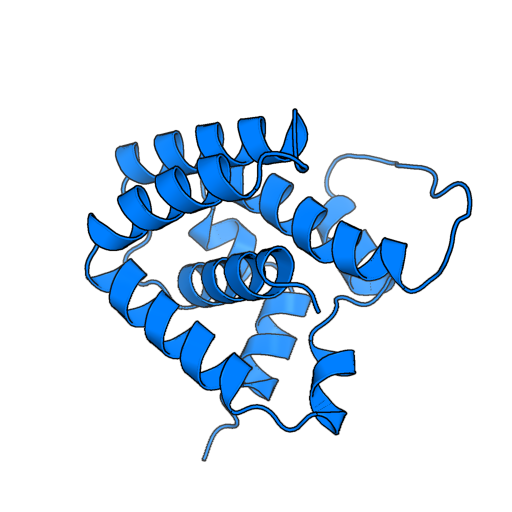Protein AF-B4VVE9-F1 (afdb_monomer)

Radius of gyration: 14.53 Å; Cα contacts (8 Å, |Δi|>4): 133; chains: 1; bounding box: 34×40×37 Å

Sequence (149 aa):
MNAASDTLLALLLALNNLEPPMSAEDNAKLFEIGEQLELDPDDWEFIREGLMAIIANNPQLEQQFQMSLNQLATLEEEMKPQLSPTEKEITQAFDRSSSWEIRGEDKAEVKTEAIVKIAIKVLKDDQPTKTTKTLNWIKRVDKLVQPDY

pLDDT: mean 80.75, std 15.06, range [35.66, 93.19]

Structure (mmCIF, N/CA/C/O backbone):
data_AF-B4VVE9-F1
#
_entry.id   AF-B4VVE9-F1
#
loop_
_atom_site.group_PDB
_atom_site.id
_atom_site.type_symbol
_atom_site.label_atom_id
_atom_site.label_alt_id
_atom_site.label_comp_id
_atom_site.label_asym_id
_atom_site.label_entity_id
_atom_site.label_seq_id
_atom_site.pdbx_PDB_ins_code
_atom_site.Cartn_x
_atom_site.Cartn_y
_atom_site.Cartn_z
_atom_site.occupancy
_atom_site.B_iso_or_equiv
_atom_site.auth_seq_id
_atom_site.auth_comp_id
_atom_site.auth_asym_id
_atom_site.auth_atom_id
_atom_site.pdbx_PDB_model_num
ATOM 1 N N . MET A 1 1 ? -13.684 12.835 -0.464 1.00 59.09 1 MET A N 1
ATOM 2 C CA . MET A 1 1 ? -12.653 12.160 -1.280 1.00 59.09 1 MET A CA 1
ATOM 3 C C . MET A 1 1 ? -13.274 11.817 -2.623 1.00 59.09 1 MET A C 1
ATOM 5 O O . MET A 1 1 ? -14.498 11.787 -2.705 1.00 59.09 1 MET A O 1
ATOM 9 N N . ASN A 1 2 ? -12.467 11.674 -3.673 1.00 74.00 2 ASN A N 1
ATOM 10 C CA . ASN A 1 2 ? -12.938 11.202 -4.976 1.00 74.00 2 ASN A CA 1
ATOM 11 C C . ASN A 1 2 ? -12.764 9.676 -5.080 1.00 74.00 2 ASN A C 1
ATOM 13 O O . ASN A 1 2 ? -12.016 9.078 -4.305 1.00 74.00 2 ASN A O 1
ATOM 17 N N . ALA A 1 3 ? -13.421 9.058 -6.065 1.00 77.56 3 ALA A N 1
ATOM 18 C CA . ALA A 1 3 ? -13.390 7.606 -6.259 1.00 77.56 3 ALA A CA 1
ATOM 19 C C . ALA A 1 3 ? -11.964 7.043 -6.431 1.00 77.56 3 ALA A C 1
ATOM 21 O O . ALA A 1 3 ? -11.692 5.917 -6.010 1.00 77.56 3 ALA A O 1
ATOM 22 N N . ALA A 1 4 ? -11.050 7.835 -7.003 1.00 83.06 4 ALA A N 1
ATOM 23 C CA . ALA A 1 4 ? -9.646 7.472 -7.144 1.00 83.06 4 ALA A CA 1
ATOM 24 C C . ALA A 1 4 ? -8.943 7.329 -5.791 1.00 83.06 4 ALA A C 1
ATOM 26 O O . ALA A 1 4 ? -8.348 6.294 -5.500 1.00 83.06 4 ALA A O 1
ATOM 27 N N . SER A 1 5 ? -9.085 8.328 -4.920 1.00 83.44 5 SER A N 1
ATOM 28 C CA . SER A 1 5 ? -8.470 8.307 -3.592 1.00 83.44 5 SER A CA 1
ATOM 29 C C . SER A 1 5 ? -9.025 7.194 -2.711 1.00 83.44 5 SER A C 1
ATOM 31 O O . SER A 1 5 ? -8.258 6.567 -1.988 1.00 83.44 5 SER A O 1
ATOM 33 N N . ASP A 1 6 ? -10.332 6.929 -2.781 1.00 86.50 6 ASP A N 1
ATOM 34 C CA . ASP A 1 6 ? -10.965 5.855 -2.005 1.00 86.50 6 ASP A CA 1
ATOM 35 C C . ASP A 1 6 ? -10.460 4.476 -2.459 1.00 86.50 6 ASP A C 1
ATOM 37 O O . ASP A 1 6 ? -10.113 3.632 -1.633 1.00 86.50 6 ASP A O 1
ATOM 41 N N . THR A 1 7 ? -10.335 4.274 -3.775 1.00 90.19 7 THR A N 1
ATOM 42 C CA . THR A 1 7 ? -9.804 3.035 -4.365 1.00 90.19 7 THR A CA 1
ATOM 43 C C . THR A 1 7 ? -8.334 2.826 -4.003 1.00 90.19 7 THR A C 1
ATOM 45 O O . THR A 1 7 ? -7.951 1.746 -3.558 1.00 90.19 7 THR A O 1
ATOM 48 N N . LEU A 1 8 ? -7.500 3.857 -4.153 1.00 91.38 8 LEU A N 1
ATOM 49 C CA . LEU A 1 8 ? -6.075 3.771 -3.833 1.00 91.38 8 LEU A CA 1
ATOM 50 C C . LEU A 1 8 ? -5.847 3.576 -2.332 1.00 91.38 8 LEU A C 1
ATOM 52 O O . LEU A 1 8 ? -5.008 2.767 -1.945 1.00 91.38 8 LEU A O 1
ATOM 56 N N . LEU A 1 9 ? -6.619 4.254 -1.478 1.00 90.81 9 LEU A N 1
ATOM 57 C CA . LEU A 1 9 ? -6.540 4.055 -0.033 1.00 90.81 9 LEU A CA 1
ATOM 58 C C . LEU A 1 9 ? -6.936 2.628 0.359 1.00 90.81 9 LEU A C 1
ATOM 60 O O . LEU A 1 9 ? -6.238 2.007 1.159 1.00 90.81 9 LEU A O 1
ATOM 64 N N . ALA A 1 10 ? -8.008 2.089 -0.223 1.00 91.81 10 ALA A N 1
ATOM 65 C CA . ALA A 1 10 ? -8.404 0.706 0.014 1.00 91.81 10 ALA A CA 1
ATOM 66 C C . ALA A 1 10 ? -7.324 -0.287 -0.432 1.00 91.81 10 ALA A C 1
ATOM 68 O O . ALA A 1 10 ? -7.052 -1.249 0.282 1.00 91.81 10 ALA A O 1
ATOM 69 N N . LEU A 1 11 ? -6.661 -0.036 -1.566 1.00 93.06 11 LEU A N 1
ATOM 70 C CA . LEU A 1 11 ? -5.539 -0.860 -2.015 1.00 93.06 11 LEU A CA 1
ATOM 71 C C . LEU A 1 11 ? -4.357 -0.791 -1.042 1.00 93.06 11 LEU A C 1
ATOM 73 O O . LEU A 1 11 ? -3.793 -1.826 -0.698 1.00 93.06 11 LEU A O 1
ATOM 77 N N . LEU A 1 12 ? -3.994 0.399 -0.559 1.00 92.81 12 LEU A N 1
ATOM 78 C CA . LEU A 1 12 ? -2.930 0.548 0.436 1.00 92.81 12 LEU A CA 1
ATOM 79 C C . LEU A 1 12 ? -3.281 -0.183 1.744 1.00 92.81 12 LEU A C 1
ATOM 81 O O . LEU A 1 12 ? -2.445 -0.883 2.306 1.00 92.81 12 LEU A O 1
ATOM 85 N N . LEU A 1 13 ? -4.521 -0.100 2.220 1.00 91.50 13 LEU A N 1
ATOM 86 C CA . LEU A 1 13 ? -4.951 -0.870 3.393 1.00 91.50 13 LEU A CA 1
ATOM 87 C C . LEU A 1 13 ? -4.891 -2.383 3.139 1.00 91.50 13 LEU A C 1
ATOM 89 O O . LEU A 1 13 ? -4.387 -3.132 3.977 1.00 91.50 13 LEU A O 1
ATOM 93 N N . ALA A 1 14 ? -5.302 -2.832 1.953 1.00 92.31 14 ALA A N 1
ATOM 94 C CA . ALA A 1 14 ? -5.214 -4.235 1.573 1.00 92.31 14 ALA A CA 1
ATOM 95 C C . ALA A 1 14 ? -3.762 -4.731 1.546 1.00 92.31 14 ALA A C 1
ATOM 97 O O . ALA A 1 14 ? -3.459 -5.774 2.117 1.00 92.31 14 ALA A O 1
ATOM 98 N N . LEU A 1 15 ? -2.842 -3.956 0.961 1.00 90.44 15 LEU A N 1
ATOM 99 C CA . LEU A 1 15 ? -1.407 -4.255 0.947 1.00 90.44 15 LEU A CA 1
ATOM 100 C C . LEU A 1 15 ? -0.795 -4.263 2.353 1.00 90.44 15 LEU A C 1
ATOM 102 O O . LEU A 1 15 ? 0.125 -5.039 2.610 1.00 90.44 15 LEU A O 1
ATOM 106 N N . ASN A 1 16 ? -1.287 -3.430 3.272 1.00 90.88 16 ASN A N 1
ATOM 107 C CA . ASN A 1 16 ? -0.855 -3.455 4.670 1.00 90.88 16 ASN A CA 1
ATOM 108 C C . ASN A 1 16 ? -1.249 -4.761 5.370 1.00 90.88 16 ASN A C 1
ATOM 110 O O . ASN A 1 16 ? -0.458 -5.292 6.146 1.00 90.88 16 ASN A O 1
ATOM 114 N N . ASN A 1 17 ? -2.436 -5.288 5.071 1.00 87.38 17 ASN A N 1
ATOM 115 C CA . ASN A 1 17 ? -3.007 -6.460 5.739 1.00 87.38 17 ASN A CA 1
ATOM 116 C C . ASN A 1 17 ? -2.762 -7.781 4.989 1.00 87.38 17 ASN A C 1
ATOM 118 O O . ASN A 1 17 ? -3.130 -8.851 5.471 1.00 87.38 17 ASN A O 1
ATOM 122 N N . LEU A 1 18 ? -2.112 -7.731 3.824 1.00 87.62 18 LEU A N 1
ATOM 123 C CA . LEU A 1 18 ? -1.846 -8.907 3.006 1.00 87.62 18 LEU A CA 1
ATOM 124 C C . LEU A 1 18 ? -0.726 -9.780 3.597 1.00 87.62 18 LEU A C 1
ATOM 126 O O . LEU A 1 18 ? 0.416 -9.332 3.773 1.00 87.62 18 LEU A O 1
ATOM 130 N N . GLU A 1 19 ? -1.048 -11.051 3.849 1.00 85.12 19 GLU A N 1
ATOM 131 C CA . GLU A 1 19 ? -0.103 -12.109 4.213 1.00 85.12 19 GLU A CA 1
ATOM 132 C C . GLU A 1 19 ? -0.526 -13.448 3.581 1.00 85.12 19 GLU A C 1
ATOM 134 O O . GLU A 1 19 ? -1.624 -13.926 3.876 1.00 85.12 19 GLU A O 1
ATOM 139 N N . PRO A 1 20 ? 0.331 -14.101 2.765 1.00 82.94 20 PRO A N 1
ATOM 140 C CA . PRO A 1 20 ? 1.692 -13.725 2.345 1.00 82.94 20 PRO A CA 1
ATOM 141 C C . PRO A 1 20 ? 1.777 -12.491 1.418 1.00 82.94 20 PRO A C 1
ATOM 143 O O . PRO A 1 20 ? 0.783 -12.100 0.817 1.00 82.94 20 PRO A O 1
ATOM 146 N N . PRO A 1 21 ? 2.967 -11.867 1.282 1.00 80.75 21 PRO A N 1
ATOM 147 C CA . PRO A 1 21 ? 3.181 -10.766 0.341 1.00 80.75 21 PRO A CA 1
ATOM 148 C C . PRO A 1 21 ? 2.921 -11.186 -1.113 1.00 80.75 21 PRO A C 1
ATOM 150 O O . PRO A 1 21 ? 2.995 -12.368 -1.453 1.00 80.75 21 PRO A O 1
ATOM 153 N N . MET A 1 22 ? 2.661 -10.196 -1.969 1.00 83.00 22 MET A N 1
ATOM 154 C CA . MET A 1 22 ? 2.348 -10.408 -3.385 1.00 83.00 22 MET A CA 1
ATOM 155 C C . MET A 1 22 ? 3.469 -11.110 -4.159 1.00 83.00 22 MET A C 1
ATOM 157 O O . MET A 1 22 ? 4.652 -11.034 -3.807 1.00 83.00 22 MET A O 1
ATOM 161 N N . SER A 1 23 ? 3.071 -11.782 -5.243 1.00 87.19 23 SER A N 1
ATOM 162 C CA . SER A 1 23 ? 3.991 -12.425 -6.176 1.00 87.19 23 SER A CA 1
ATOM 163 C C . SER A 1 23 ? 4.831 -11.386 -6.933 1.00 87.19 23 SER A C 1
ATOM 165 O O . SER A 1 23 ? 4.433 -10.232 -7.083 1.00 87.19 23 SER A O 1
ATOM 167 N N . ALA A 1 24 ? 6.000 -11.790 -7.437 1.00 87.00 24 ALA A N 1
ATOM 168 C CA . ALA A 1 24 ? 6.849 -10.898 -8.230 1.00 87.00 24 ALA A CA 1
ATOM 169 C C . ALA A 1 24 ? 6.167 -10.436 -9.532 1.00 87.00 24 ALA A C 1
ATOM 171 O O . ALA A 1 24 ? 6.377 -9.305 -9.957 1.00 87.00 24 ALA A O 1
ATOM 172 N N . GLU A 1 25 ? 5.337 -11.292 -10.137 1.00 87.94 25 GLU A N 1
ATOM 173 C CA . GLU A 1 25 ? 4.568 -10.951 -11.336 1.00 87.94 25 GLU A CA 1
ATOM 174 C C . GLU A 1 25 ? 3.521 -9.873 -11.034 1.00 87.94 25 GLU A C 1
ATOM 176 O O . GLU A 1 25 ? 3.424 -8.888 -11.763 1.00 87.94 25 GLU A O 1
ATOM 181 N N . ASP A 1 26 ? 2.776 -10.016 -9.936 1.00 87.88 26 ASP A N 1
ATOM 182 C CA . ASP A 1 26 ? 1.768 -9.020 -9.569 1.00 87.88 26 ASP A CA 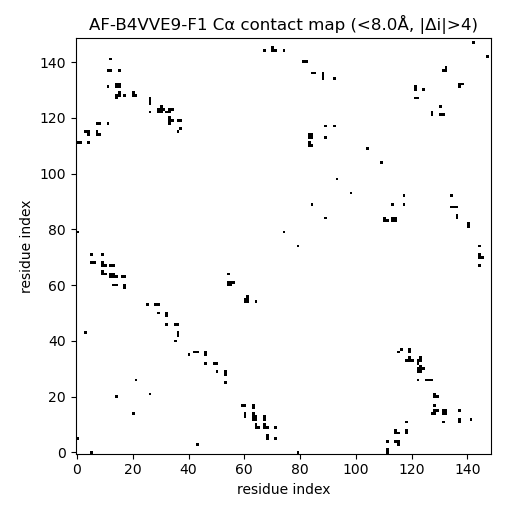1
ATOM 183 C C . ASP A 1 26 ? 2.411 -7.702 -9.116 1.00 87.88 26 ASP A C 1
ATOM 185 O O . ASP A 1 26 ? 1.881 -6.636 -9.417 1.00 87.88 26 ASP A O 1
ATOM 189 N N . ASN A 1 27 ? 3.575 -7.748 -8.452 1.00 88.62 27 ASN A N 1
ATOM 190 C CA . ASN A 1 27 ? 4.338 -6.541 -8.112 1.00 88.62 27 ASN A CA 1
ATOM 191 C C . ASN A 1 27 ? 4.794 -5.784 -9.367 1.00 88.62 27 ASN A C 1
ATOM 193 O O . ASN A 1 27 ? 4.704 -4.562 -9.392 1.00 88.62 27 ASN A O 1
ATOM 197 N N . ALA A 1 28 ? 5.239 -6.488 -10.414 1.00 89.44 28 ALA A N 1
ATOM 198 C CA . ALA A 1 28 ? 5.621 -5.852 -11.676 1.00 89.44 28 ALA A CA 1
ATOM 199 C C . ALA A 1 28 ? 4.422 -5.167 -12.352 1.00 89.44 28 ALA A C 1
ATOM 201 O O . ALA A 1 28 ? 4.534 -4.034 -12.807 1.00 89.44 28 ALA A O 1
ATOM 202 N N . LYS A 1 29 ? 3.246 -5.806 -12.340 1.00 90.31 29 LYS A N 1
ATOM 203 C CA . LYS A 1 29 ? 2.014 -5.187 -12.855 1.00 90.31 29 LYS A CA 1
ATOM 204 C C . LYS A 1 29 ? 1.600 -3.971 -12.021 1.00 90.31 29 LYS A C 1
ATOM 206 O O . LYS A 1 29 ? 1.200 -2.959 -12.582 1.00 90.31 29 LYS A O 1
ATOM 211 N N . LEU A 1 30 ? 1.716 -4.033 -10.689 1.00 90.31 30 LEU A N 1
ATOM 212 C CA . LEU A 1 30 ? 1.460 -2.869 -9.830 1.00 90.31 30 LEU A CA 1
ATOM 213 C C . LEU A 1 30 ? 2.435 -1.722 -10.110 1.00 90.31 30 LEU A C 1
ATOM 215 O O . LEU A 1 30 ? 2.015 -0.567 -10.082 1.00 90.31 30 LEU A O 1
ATOM 219 N N . PHE A 1 31 ? 3.697 -2.030 -10.412 1.00 90.38 31 PHE A N 1
ATOM 220 C CA . PHE A 1 31 ? 4.685 -1.034 -10.812 1.00 90.38 31 PHE A CA 1
ATOM 221 C C . PHE A 1 31 ? 4.253 -0.307 -12.091 1.00 90.38 31 PHE A C 1
ATOM 223 O O . PHE A 1 31 ? 4.218 0.921 -12.095 1.00 90.38 31 PHE A O 1
ATOM 230 N N . GLU A 1 32 ? 3.836 -1.042 -13.129 1.00 90.81 32 GLU A N 1
ATOM 231 C CA . GLU A 1 32 ? 3.325 -0.463 -14.385 1.00 90.81 32 GLU A CA 1
ATOM 232 C C . GLU A 1 32 ? 2.101 0.440 -14.147 1.00 90.81 32 GLU A C 1
ATOM 234 O O . GLU A 1 32 ? 2.028 1.547 -14.681 1.00 90.81 32 GLU A O 1
ATOM 239 N N . ILE A 1 33 ? 1.166 0.018 -13.286 1.00 90.94 33 ILE A N 1
ATOM 240 C CA . ILE A 1 33 ? 0.022 0.849 -12.870 1.00 90.94 33 ILE A CA 1
ATOM 241 C C . ILE A 1 33 ? 0.490 2.113 -12.137 1.00 90.94 33 ILE A C 1
ATOM 243 O O . ILE A 1 33 ? -0.057 3.193 -12.347 1.00 90.94 33 ILE A O 1
ATOM 247 N N . GLY A 1 34 ? 1.510 2.000 -11.284 1.00 88.12 34 GLY A N 1
ATOM 248 C CA . GLY A 1 34 ? 2.122 3.138 -10.604 1.00 88.12 34 GLY A CA 1
ATOM 249 C C . GLY A 1 34 ? 2.778 4.130 -11.570 1.00 88.12 34 GLY A C 1
ATOM 250 O O . GLY A 1 34 ? 2.685 5.335 -11.346 1.00 88.12 34 GLY A O 1
ATOM 251 N N . GLU A 1 35 ? 3.405 3.651 -12.649 1.00 87.50 35 GLU A N 1
ATOM 252 C CA . GLU A 1 35 ? 3.932 4.502 -13.723 1.00 87.50 35 GLU A CA 1
ATOM 253 C C . GLU A 1 35 ? 2.811 5.199 -14.494 1.00 87.50 35 GLU A C 1
ATOM 255 O O . GLU A 1 35 ? 2.886 6.405 -14.711 1.00 87.50 35 GLU A O 1
ATOM 260 N N . GLN A 1 36 ? 1.744 4.483 -14.855 1.00 86.88 36 GLN A N 1
ATOM 261 C CA . GLN A 1 36 ? 0.587 5.075 -15.536 1.00 86.88 36 GLN A CA 1
ATOM 262 C C . GLN A 1 36 ? -0.084 6.155 -14.683 1.00 86.88 36 GLN A C 1
ATOM 264 O O . GLN A 1 36 ? -0.365 7.240 -15.180 1.00 86.88 36 GLN A O 1
ATOM 269 N N . LEU A 1 37 ? -0.259 5.893 -13.387 1.00 86.31 37 LEU A N 1
ATOM 270 C CA . LEU A 1 37 ? -0.825 6.847 -12.436 1.00 86.31 37 LEU A CA 1
ATOM 271 C C . LEU A 1 37 ? 0.048 8.100 -12.249 1.00 86.31 37 LEU A C 1
ATOM 273 O O . LEU A 1 37 ? -0.476 9.168 -11.946 1.00 86.31 37 LEU A O 1
ATOM 277 N N . GLU A 1 38 ? 1.369 7.987 -12.410 1.00 84.50 38 GLU A N 1
ATOM 278 C CA . GLU A 1 38 ? 2.290 9.131 -12.396 1.00 84.50 38 GLU A CA 1
ATOM 279 C C . GLU A 1 38 ? 2.274 9.913 -13.717 1.00 84.50 38 GLU A C 1
ATOM 281 O O . GLU A 1 38 ? 2.391 11.139 -13.699 1.00 84.50 38 GLU A O 1
ATOM 286 N N . LEU A 1 39 ? 2.149 9.212 -14.847 1.00 82.00 39 LEU A N 1
ATOM 287 C CA . LEU A 1 39 ? 2.188 9.795 -16.187 1.00 82.00 39 LEU A CA 1
ATOM 288 C C . LEU A 1 39 ? 0.889 10.512 -16.562 1.00 82.00 39 LEU A C 1
ATOM 290 O O . LEU A 1 39 ? 0.953 11.598 -17.135 1.00 82.00 39 LEU A O 1
ATOM 294 N N . ASP A 1 40 ? -0.259 9.905 -16.264 1.00 81.56 40 ASP A N 1
ATOM 295 C CA . ASP A 1 40 ? -1.574 10.428 -16.629 1.00 81.56 40 ASP A CA 1
ATOM 296 C C . ASP A 1 40 ? -2.635 10.072 -15.569 1.00 81.56 40 ASP A C 1
ATOM 298 O O . ASP A 1 40 ? -3.436 9.153 -15.750 1.00 81.56 40 ASP A O 1
ATOM 302 N N . PRO A 1 41 ? -2.652 10.775 -14.421 1.00 79.00 41 PRO A N 1
ATOM 303 C CA . PRO A 1 41 ? -3.634 10.529 -13.365 1.00 79.00 41 PRO A CA 1
ATOM 304 C C . PRO A 1 41 ? -5.080 10.854 -13.781 1.00 79.00 41 PRO A C 1
ATOM 306 O O . PRO A 1 41 ? -6.008 10.446 -13.074 1.00 79.00 41 PRO A O 1
ATO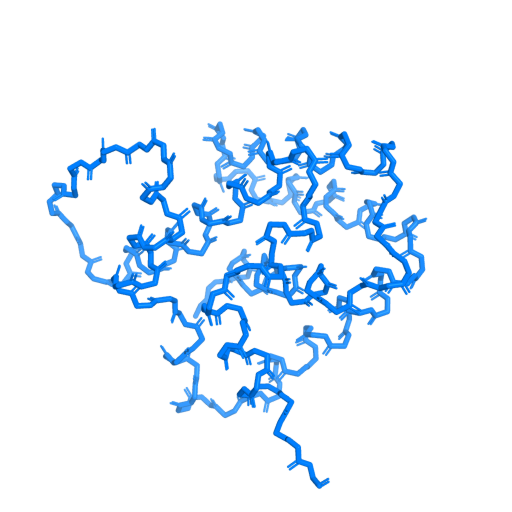M 309 N N . ASP A 1 42 ? -5.280 11.575 -14.891 1.00 81.38 42 ASP A N 1
ATOM 310 C CA . ASP A 1 42 ? -6.603 11.918 -15.412 1.00 81.38 42 ASP A CA 1
ATOM 311 C C . ASP A 1 42 ? -7.259 10.721 -16.130 1.00 81.38 42 ASP A C 1
ATOM 313 O O . ASP A 1 42 ? -8.489 10.615 -16.132 1.00 81.38 42 ASP A O 1
ATOM 317 N N . ASP A 1 43 ? -6.474 9.754 -16.630 1.00 86.44 43 ASP A N 1
ATOM 318 C CA . ASP A 1 43 ? -6.960 8.494 -17.226 1.00 86.44 43 ASP A CA 1
ATOM 319 C C . ASP A 1 43 ? -7.307 7.428 -16.163 1.00 86.44 43 ASP A C 1
ATOM 321 O O . ASP A 1 43 ? -6.951 6.244 -16.226 1.00 86.44 43 ASP A O 1
ATOM 325 N N . TRP A 1 44 ? -8.009 7.867 -15.116 1.00 87.56 44 TRP A N 1
ATOM 326 C CA . TRP A 1 44 ? -8.311 7.043 -13.948 1.00 87.56 44 TRP A CA 1
ATOM 327 C C . TRP A 1 44 ? -9.140 5.795 -14.282 1.00 87.56 44 TRP A C 1
ATOM 329 O O . TRP A 1 44 ? -8.976 4.770 -13.622 1.00 87.56 44 TRP A O 1
ATOM 339 N N . GLU A 1 45 ? -10.038 5.845 -15.271 1.00 88.50 45 GLU A N 1
ATOM 340 C CA . GLU A 1 45 ? -10.850 4.675 -15.632 1.00 88.50 45 GLU A CA 1
ATOM 341 C C . GLU A 1 45 ? -9.979 3.528 -16.151 1.00 88.50 45 GLU A C 1
ATOM 343 O O . GLU A 1 45 ? -10.114 2.402 -15.667 1.00 88.50 45 GLU A O 1
ATOM 348 N N . PHE A 1 46 ? -9.027 3.821 -17.041 1.00 88.88 46 PHE A N 1
ATOM 349 C CA . PHE A 1 46 ? -8.089 2.830 -17.562 1.00 88.88 46 PHE A CA 1
ATOM 350 C C . PHE A 1 46 ? -7.154 2.295 -16.469 1.00 88.88 46 PHE A C 1
ATOM 352 O O . PHE A 1 46 ? -6.997 1.081 -16.306 1.00 88.88 46 PHE A O 1
ATOM 359 N N . ILE A 1 47 ? -6.600 3.193 -15.647 1.00 89.06 47 ILE A N 1
ATOM 360 C CA . ILE A 1 47 ? -5.750 2.828 -14.503 1.00 89.06 47 ILE A CA 1
ATOM 361 C C . ILE A 1 47 ? -6.509 1.911 -13.536 1.00 89.06 47 ILE A C 1
ATOM 363 O O . ILE A 1 47 ? -5.987 0.892 -13.070 1.00 89.06 47 ILE A O 1
ATOM 367 N N . ARG A 1 48 ? -7.768 2.248 -13.240 1.00 91.00 48 ARG A N 1
ATOM 368 C CA . ARG A 1 48 ? -8.627 1.466 -12.352 1.00 91.00 48 ARG A CA 1
ATOM 369 C C . ARG A 1 48 ? -8.904 0.082 -12.919 1.00 91.00 48 ARG A C 1
ATOM 371 O O . ARG A 1 48 ? -8.890 -0.873 -12.149 1.00 91.00 48 ARG A O 1
ATOM 378 N N . GLU A 1 49 ? -9.161 -0.051 -14.217 1.00 91.69 49 GLU A N 1
ATOM 379 C CA . GLU A 1 49 ? -9.379 -1.360 -14.842 1.00 91.69 49 GLU A CA 1
ATOM 380 C C . GLU A 1 49 ? -8.165 -2.279 -14.673 1.00 91.69 49 GLU A C 1
ATOM 382 O O . GLU A 1 49 ? -8.316 -3.418 -14.219 1.00 91.69 49 GLU A O 1
ATOM 387 N N . GLY A 1 50 ? -6.958 -1.774 -14.946 1.00 90.81 50 GLY A N 1
ATOM 388 C CA . GLY A 1 50 ? -5.723 -2.536 -14.754 1.00 90.81 50 GLY A CA 1
ATOM 389 C C . GLY A 1 50 ? -5.498 -2.935 -13.292 1.00 90.81 50 GLY A C 1
ATOM 390 O O . GLY A 1 50 ? -5.196 -4.091 -12.990 1.00 90.81 50 GLY A O 1
ATOM 391 N N . LEU A 1 51 ? -5.746 -2.009 -12.365 1.00 92.56 51 LEU A N 1
ATOM 392 C CA . LEU A 1 51 ? -5.653 -2.250 -10.926 1.00 92.56 51 LEU A CA 1
ATOM 393 C C . LEU A 1 51 ? -6.657 -3.319 -10.461 1.00 92.56 51 LEU A C 1
ATOM 395 O O . LEU A 1 51 ? -6.282 -4.258 -9.758 1.00 92.56 51 LEU A O 1
ATOM 399 N N . MET A 1 52 ? -7.913 -3.239 -10.906 1.00 92.62 52 MET A N 1
ATOM 400 C CA . MET A 1 52 ? -8.943 -4.234 -10.589 1.00 92.62 52 MET A CA 1
ATOM 401 C C . MET A 1 52 ? -8.621 -5.611 -11.179 1.00 92.62 52 MET A C 1
ATOM 403 O O . MET A 1 52 ? -8.913 -6.618 -10.538 1.00 92.62 52 MET A O 1
ATOM 407 N N . ALA A 1 53 ? -7.987 -5.680 -12.353 1.00 93.19 53 ALA A N 1
ATOM 408 C CA . ALA A 1 53 ? -7.556 -6.943 -12.946 1.00 93.19 53 ALA A CA 1
ATOM 409 C C . ALA A 1 53 ? -6.454 -7.632 -12.120 1.00 93.19 53 ALA A C 1
ATOM 411 O O . ALA A 1 53 ? -6.483 -8.851 -11.951 1.00 93.19 53 ALA A O 1
ATOM 412 N N . ILE A 1 54 ? -5.500 -6.872 -11.570 1.00 91.31 54 ILE A N 1
ATOM 413 C CA . ILE A 1 54 ? -4.469 -7.413 -10.665 1.00 91.31 54 ILE A CA 1
ATOM 414 C C . ILE A 1 54 ? -5.118 -7.932 -9.380 1.00 91.31 54 ILE A C 1
ATOM 416 O O . ILE A 1 54 ? -4.827 -9.046 -8.946 1.00 91.31 54 ILE A O 1
ATOM 420 N N . ILE A 1 55 ? -6.033 -7.149 -8.802 1.00 91.75 55 ILE A N 1
ATOM 421 C CA . ILE A 1 55 ? -6.760 -7.522 -7.586 1.00 91.75 55 ILE A CA 1
ATOM 422 C C . ILE A 1 55 ? -7.560 -8.811 -7.804 1.00 91.75 55 ILE A C 1
ATOM 424 O O . ILE A 1 55 ? -7.404 -9.748 -7.030 1.00 91.75 55 ILE A O 1
ATOM 428 N N . ALA A 1 56 ? -8.350 -8.898 -8.876 1.00 90.31 56 ALA A N 1
ATOM 429 C CA . ALA A 1 56 ? -9.181 -10.067 -9.176 1.00 90.31 56 ALA A CA 1
ATOM 430 C C . ALA A 1 56 ? -8.365 -11.347 -9.440 1.00 90.31 56 ALA A C 1
ATOM 432 O O . ALA A 1 56 ? -8.844 -12.455 -9.207 1.00 90.31 56 ALA A O 1
ATOM 433 N N . ASN A 1 57 ? -7.118 -11.215 -9.903 1.00 90.00 57 ASN A N 1
ATOM 434 C CA . ASN A 1 57 ? -6.217 -12.353 -10.102 1.00 90.00 57 ASN A CA 1
ATOM 435 C C . ASN A 1 57 ? -5.591 -12.871 -8.796 1.00 90.00 57 ASN A C 1
ATOM 437 O O . ASN A 1 57 ? -5.014 -13.961 -8.790 1.00 90.00 57 ASN A O 1
ATOM 441 N N . ASN A 1 58 ? -5.714 -12.135 -7.688 1.00 89.44 58 ASN A N 1
ATOM 442 C CA . ASN A 1 58 ? -5.189 -12.524 -6.386 1.00 89.44 58 ASN A CA 1
ATOM 443 C C . ASN A 1 58 ? -6.320 -12.558 -5.339 1.00 89.44 58 ASN A C 1
ATOM 445 O O . ASN A 1 58 ? -6.626 -11.532 -4.732 1.00 89.44 58 ASN A O 1
ATOM 449 N N . PRO A 1 59 ? -6.910 -13.738 -5.056 1.00 89.94 59 PRO A N 1
ATOM 450 C CA . PRO A 1 59 ? -8.085 -13.851 -4.187 1.00 89.94 59 PRO A CA 1
ATOM 451 C C . PRO A 1 59 ? -7.899 -13.281 -2.774 1.00 89.94 59 PRO A C 1
ATOM 453 O O . PRO A 1 59 ? -8.847 -12.780 -2.175 1.00 89.94 59 PRO A O 1
ATOM 456 N N . GLN A 1 60 ? -6.682 -13.348 -2.223 1.00 89.81 60 GLN A N 1
ATOM 457 C CA . GLN A 1 60 ? -6.398 -12.777 -0.904 1.00 89.81 60 GLN A CA 1
ATOM 458 C C . GLN A 1 60 ? -6.372 -11.251 -0.958 1.00 89.81 60 GLN A C 1
ATOM 460 O O . GLN A 1 60 ? -6.938 -10.597 -0.083 1.00 89.81 60 GLN A O 1
ATOM 465 N N . LEU A 1 61 ? -5.746 -10.685 -1.993 1.00 90.56 61 LEU A N 1
ATOM 466 C CA . LEU A 1 61 ? -5.739 -9.244 -2.217 1.00 90.56 61 LEU A CA 1
ATOM 467 C C . LEU A 1 61 ? -7.150 -8.725 -2.494 1.00 90.56 61 LEU A C 1
ATOM 469 O O . LEU A 1 61 ? -7.538 -7.721 -1.910 1.00 90.56 61 LEU A O 1
ATOM 473 N N . GLU A 1 62 ? -7.929 -9.429 -3.316 1.00 93.00 62 GLU A N 1
ATOM 474 C CA . GLU A 1 62 ? -9.335 -9.115 -3.574 1.00 93.00 62 GLU A CA 1
ATOM 475 C C . GLU A 1 62 ? -10.154 -9.079 -2.290 1.00 93.00 62 GLU A C 1
ATOM 477 O O . GLU A 1 62 ? -10.848 -8.095 -2.028 1.00 93.00 62 GLU A O 1
ATOM 482 N N . GLN A 1 63 ? -10.034 -10.109 -1.454 1.00 91.94 63 GLN A N 1
ATOM 483 C CA . GLN A 1 63 ? -10.743 -10.161 -0.184 1.00 91.94 63 GLN A CA 1
ATOM 484 C C . GLN A 1 63 ? -10.370 -8.978 0.719 1.00 91.94 63 GLN A C 1
ATOM 486 O O . GLN A 1 63 ? -11.262 -8.302 1.234 1.00 91.94 63 GLN A O 1
ATOM 491 N N . GLN A 1 64 ? -9.073 -8.709 0.895 1.00 91.62 64 GLN A N 1
ATOM 492 C CA . GLN A 1 64 ? -8.601 -7.601 1.730 1.00 91.62 64 GLN A CA 1
ATOM 493 C C . GLN A 1 64 ? -9.046 -6.245 1.173 1.00 91.62 64 GLN A C 1
ATOM 495 O O . GLN A 1 64 ? -9.526 -5.395 1.918 1.00 91.62 64 GLN A O 1
ATOM 500 N N . PHE A 1 65 ? -8.977 -6.066 -0.143 1.00 93.12 65 PHE A N 1
ATOM 501 C CA . PHE A 1 65 ? -9.410 -4.852 -0.823 1.00 93.12 65 PHE A CA 1
ATOM 502 C C . PHE A 1 65 ? -10.905 -4.587 -0.648 1.00 93.12 65 PHE A C 1
ATOM 504 O O . PHE A 1 65 ? -11.291 -3.478 -0.281 1.00 93.12 65 PHE A O 1
ATOM 511 N N . GLN A 1 66 ? -11.752 -5.600 -0.843 1.00 92.06 66 GLN A N 1
ATOM 512 C CA . GLN A 1 66 ? -13.195 -5.473 -0.633 1.00 92.06 66 GLN A CA 1
ATOM 513 C C . GLN A 1 66 ? -13.529 -5.192 0.837 1.00 92.06 66 GLN A C 1
ATOM 515 O O . GLN A 1 66 ? -14.409 -4.381 1.126 1.00 92.06 66 GLN A O 1
ATOM 520 N N . MET A 1 67 ? -12.818 -5.818 1.781 1.00 90.75 67 MET A N 1
ATOM 521 C CA . MET A 1 67 ? -12.968 -5.513 3.207 1.00 90.75 67 MET A CA 1
ATOM 522 C C . MET A 1 67 ? -12.616 -4.053 3.505 1.00 90.75 67 MET A C 1
ATOM 524 O O . MET A 1 67 ? -13.426 -3.353 4.111 1.00 90.75 67 MET A O 1
ATOM 528 N N . SER A 1 68 ? -11.463 -3.572 3.036 1.00 90.50 68 SER A N 1
ATOM 529 C CA . SER A 1 68 ? -11.038 -2.184 3.230 1.00 90.50 68 SER A CA 1
ATOM 530 C C . SER A 1 68 ? -11.986 -1.184 2.564 1.00 90.50 68 SER A C 1
ATOM 532 O O . SER A 1 68 ? -12.351 -0.193 3.192 1.00 90.50 68 SER A O 1
ATOM 534 N N . LEU A 1 69 ? -12.448 -1.449 1.337 1.00 90.31 69 LEU A N 1
ATOM 535 C CA . LEU A 1 69 ? -13.442 -0.609 0.659 1.00 90.31 69 LEU A CA 1
ATOM 536 C C . LEU A 1 69 ? -14.740 -0.504 1.460 1.00 90.31 69 LEU A C 1
ATOM 538 O O . LEU A 1 69 ? -15.250 0.597 1.656 1.00 90.31 69 LEU A O 1
ATOM 542 N N . ASN A 1 70 ? -15.264 -1.634 1.938 1.00 89.31 70 ASN A N 1
ATOM 543 C CA . ASN A 1 70 ? -16.491 -1.644 2.728 1.00 89.31 70 ASN A CA 1
ATOM 544 C C . ASN A 1 70 ? -16.313 -0.877 4.042 1.00 89.31 70 ASN A C 1
ATOM 546 O O . ASN A 1 70 ? -17.165 -0.063 4.381 1.00 89.31 70 ASN A O 1
ATOM 550 N N . GLN A 1 71 ? -15.193 -1.073 4.742 1.00 87.62 71 GLN A N 1
ATOM 551 C CA . GLN A 1 71 ? -14.890 -0.347 5.979 1.00 87.62 71 GLN A CA 1
ATOM 552 C C . GLN A 1 71 ? -14.819 1.170 5.749 1.00 87.62 71 GLN A C 1
ATOM 554 O O . GLN A 1 71 ? -15.424 1.938 6.500 1.00 87.62 71 GLN A O 1
ATOM 559 N N . LEU A 1 72 ? -14.152 1.606 4.674 1.00 87.25 72 LEU A N 1
ATOM 560 C CA . LEU A 1 72 ? -14.088 3.016 4.277 1.00 87.25 72 LEU A CA 1
ATOM 561 C C . LEU A 1 72 ? -15.470 3.581 3.919 1.00 87.25 72 LEU A C 1
ATOM 563 O O . LEU A 1 72 ? -15.777 4.717 4.280 1.00 87.25 72 LEU A O 1
ATOM 567 N N . ALA A 1 73 ? -16.316 2.796 3.245 1.00 85.94 73 ALA A N 1
ATOM 568 C CA . ALA A 1 73 ? -17.672 3.200 2.881 1.00 85.94 73 ALA A CA 1
ATOM 569 C C . ALA A 1 73 ? -18.606 3.325 4.097 1.00 85.94 73 ALA A C 1
ATOM 571 O O . ALA A 1 73 ? -19.511 4.158 4.087 1.00 85.94 73 ALA A O 1
ATOM 572 N N . THR A 1 74 ? -18.387 2.520 5.141 1.00 85.56 74 THR A N 1
ATOM 573 C CA . THR A 1 74 ? -19.170 2.553 6.389 1.00 85.56 74 THR A CA 1
ATOM 574 C C . THR A 1 74 ? -18.697 3.596 7.399 1.00 85.56 74 THR A C 1
ATOM 576 O O . THR A 1 74 ? -19.351 3.784 8.423 1.00 85.56 74 THR A O 1
ATOM 579 N N . LEU A 1 75 ? -17.568 4.259 7.141 1.00 85.12 75 LEU A N 1
ATOM 580 C CA . LEU A 1 75 ? -17.006 5.245 8.054 1.00 85.12 75 LEU A CA 1
ATOM 581 C C . LEU A 1 75 ? -17.906 6.483 8.154 1.00 85.12 75 LEU A C 1
ATOM 583 O O . LEU A 1 75 ? -18.382 7.004 7.141 1.00 85.12 75 LEU A O 1
ATOM 587 N N . GLU A 1 76 ? -18.082 7.000 9.369 1.00 83.50 76 GLU A N 1
ATOM 588 C CA . GLU A 1 76 ? -18.838 8.232 9.591 1.00 83.50 76 GLU A CA 1
ATOM 589 C C . GLU A 1 76 ? -18.206 9.410 8.827 1.00 83.50 76 GLU A C 1
ATOM 591 O O . GLU A 1 76 ? -16.982 9.559 8.773 1.00 83.50 76 GLU A O 1
ATOM 596 N N . GLU A 1 77 ? -19.039 10.283 8.248 1.00 80.50 77 GLU A N 1
ATOM 597 C CA . GLU A 1 77 ? -18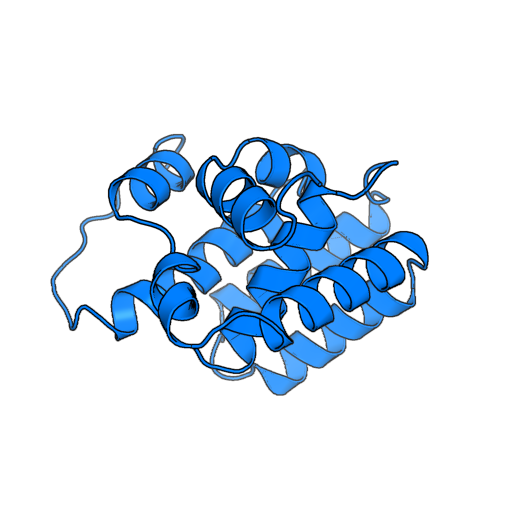.586 11.454 7.474 1.00 80.50 77 GLU A CA 1
ATOM 598 C C . GLU A 1 77 ? -17.614 12.343 8.269 1.00 80.50 77 GLU A C 1
ATOM 600 O O . GLU A 1 77 ? -16.660 12.883 7.711 1.00 80.50 77 GLU A O 1
ATOM 605 N N . GLU A 1 78 ? -17.801 12.441 9.588 1.00 82.44 78 GLU A N 1
ATOM 606 C CA . GLU A 1 78 ? -16.941 13.210 10.496 1.00 82.44 78 GLU A CA 1
ATOM 607 C C . GLU A 1 78 ? -15.525 12.622 10.629 1.00 82.44 78 GLU A C 1
ATOM 609 O O . GLU A 1 78 ? -14.570 13.332 10.959 1.00 82.44 78 GLU A O 1
ATOM 614 N N . MET A 1 79 ? -15.356 11.331 10.328 1.00 80.81 79 MET A N 1
ATOM 615 C CA . MET A 1 79 ? -14.069 10.638 10.353 1.00 80.81 79 MET A CA 1
ATOM 616 C C . MET A 1 79 ? -13.340 10.691 9.006 1.00 80.81 79 MET A C 1
ATOM 618 O O . MET A 1 79 ? -12.115 10.563 8.976 1.00 80.81 79 MET A O 1
ATOM 622 N N . LYS A 1 80 ? -14.037 10.957 7.892 1.00 80.12 80 LYS A N 1
ATOM 623 C CA . LYS A 1 80 ? -13.425 11.031 6.552 1.00 80.12 80 LYS A CA 1
ATOM 624 C C . LYS A 1 80 ? -12.265 12.029 6.430 1.00 80.12 80 LYS A C 1
ATOM 626 O O . LYS A 1 80 ? -11.275 11.689 5.783 1.00 80.12 80 LYS A O 1
ATOM 631 N N . PRO A 1 81 ? -12.283 13.217 7.070 1.00 81.94 81 PRO A N 1
ATOM 632 C CA . PRO A 1 81 ? -11.129 14.118 7.064 1.00 81.94 81 PRO A CA 1
ATOM 633 C C . PRO A 1 81 ? -9.868 13.511 7.692 1.00 81.94 81 PRO A C 1
ATOM 635 O O . PRO A 1 81 ? -8.760 13.934 7.362 1.00 81.94 81 PRO A O 1
ATOM 638 N N . GLN A 1 82 ? -10.025 12.531 8.588 1.00 84.94 82 GLN A N 1
ATOM 639 C CA . GLN A 1 82 ? -8.919 11.835 9.243 1.00 84.94 82 GLN A CA 1
ATOM 640 C C . GLN A 1 82 ? -8.301 10.761 8.340 1.00 84.94 82 GLN A C 1
ATOM 642 O O . GLN A 1 82 ? -7.187 10.325 8.606 1.00 84.94 82 GLN A O 1
ATOM 647 N N . LEU A 1 83 ? -8.961 10.351 7.253 1.00 85.75 83 LEU A N 1
ATOM 648 C CA . LEU A 1 83 ? -8.411 9.370 6.313 1.00 85.75 83 LEU A CA 1
ATOM 649 C C . LEU A 1 83 ? -7.235 9.920 5.507 1.00 85.75 83 LEU A C 1
ATOM 651 O O . LEU A 1 83 ? -6.387 9.156 5.060 1.00 85.75 83 LEU A O 1
ATOM 655 N N . SER A 1 84 ? -7.148 11.239 5.341 1.00 84.62 84 SER A N 1
ATOM 656 C CA . SER A 1 84 ? -6.039 11.871 4.630 1.00 84.62 84 SER A CA 1
ATOM 657 C C . SER A 1 84 ? -4.738 11.837 5.448 1.00 84.62 84 SER A C 1
ATOM 659 O O . SER A 1 84 ? -4.773 11.936 6.684 1.00 84.62 84 SER A O 1
ATOM 661 N N . PRO A 1 85 ? -3.575 11.733 4.784 1.00 84.44 85 PRO A N 1
ATOM 662 C CA . PRO A 1 85 ? -2.289 11.855 5.453 1.00 84.44 85 PRO A CA 1
ATOM 663 C C . PRO A 1 85 ? -2.079 13.293 5.944 1.00 84.44 85 PRO A C 1
ATOM 665 O O . PRO A 1 85 ? -2.522 14.263 5.326 1.00 84.44 85 PRO A O 1
ATOM 668 N N . THR A 1 86 ? -1.387 13.437 7.069 1.00 85.88 86 THR A N 1
ATOM 669 C CA . THR A 1 86 ? -0.921 14.736 7.579 1.00 85.88 86 THR A CA 1
ATOM 670 C C . THR A 1 86 ? 0.392 15.139 6.910 1.00 85.88 86 THR A C 1
ATOM 672 O O . THR A 1 86 ? 1.142 14.276 6.466 1.00 85.88 86 THR A O 1
ATOM 675 N N . GLU A 1 87 ? 0.735 16.432 6.894 1.00 80.31 87 GLU A N 1
ATOM 676 C CA . GLU A 1 87 ? 2.011 16.914 6.327 1.00 80.31 87 GLU A CA 1
ATOM 677 C C . GLU A 1 87 ? 3.223 16.159 6.887 1.00 80.31 87 GLU A C 1
ATOM 679 O O . GLU A 1 87 ? 4.086 15.728 6.133 1.00 80.31 87 GLU A O 1
ATOM 684 N N . LYS A 1 88 ? 3.244 15.896 8.199 1.00 82.50 88 LYS A N 1
ATOM 685 C CA . LYS A 1 88 ? 4.313 15.124 8.846 1.00 82.50 88 LYS A CA 1
ATOM 686 C C . LYS A 1 88 ? 4.408 13.686 8.322 1.00 82.50 88 LYS A C 1
ATOM 688 O O . LYS A 1 88 ? 5.509 13.164 8.170 1.00 82.50 88 LYS A O 1
ATOM 693 N N . GLU A 1 89 ? 3.272 13.036 8.076 1.00 84.50 89 GLU A N 1
ATOM 694 C CA . GLU A 1 89 ? 3.222 11.677 7.522 1.00 84.50 89 GLU A CA 1
ATOM 695 C C . GLU A 1 89 ? 3.611 11.651 6.041 1.00 84.50 89 GLU A C 1
ATOM 697 O O . GLU A 1 89 ? 4.282 10.715 5.612 1.00 84.50 89 GLU A O 1
ATOM 702 N N . ILE A 1 90 ? 3.248 12.691 5.282 1.00 81.25 90 ILE A N 1
ATOM 703 C CA . ILE A 1 90 ? 3.702 12.887 3.901 1.00 81.25 90 ILE A CA 1
ATOM 704 C C . ILE A 1 90 ? 5.224 13.026 3.900 1.00 81.25 90 ILE A C 1
ATOM 706 O O . ILE A 1 90 ? 5.902 12.230 3.258 1.00 81.25 90 ILE A O 1
ATOM 710 N N . THR A 1 91 ? 5.785 13.957 4.678 1.00 78.75 91 THR A N 1
ATOM 711 C CA . THR A 1 91 ? 7.239 14.126 4.784 1.00 78.75 91 THR A CA 1
ATOM 712 C C . THR A 1 91 ? 7.909 12.808 5.157 1.00 78.75 91 THR A C 1
ATOM 714 O O . THR A 1 91 ? 8.826 12.390 4.465 1.00 78.75 91 THR A O 1
ATOM 717 N N . GLN A 1 92 ? 7.395 12.076 6.151 1.00 81.25 92 GLN A N 1
ATOM 718 C CA . GLN A 1 92 ? 7.933 10.765 6.523 1.00 81.25 92 GLN A CA 1
ATOM 719 C C . GLN A 1 92 ? 7.910 9.750 5.367 1.00 81.25 92 GLN A C 1
ATOM 721 O O . GLN A 1 92 ? 8.861 8.981 5.209 1.00 81.25 92 GLN A O 1
ATOM 726 N N . ALA A 1 93 ? 6.836 9.716 4.576 1.00 78.19 93 ALA A N 1
ATOM 727 C CA . ALA A 1 93 ? 6.723 8.808 3.441 1.00 78.19 93 ALA A CA 1
ATOM 728 C C . ALA A 1 93 ? 7.769 9.118 2.355 1.00 78.19 93 ALA A C 1
ATOM 730 O O . ALA A 1 93 ? 8.234 8.197 1.683 1.00 78.19 93 ALA A O 1
ATOM 731 N N . PHE A 1 9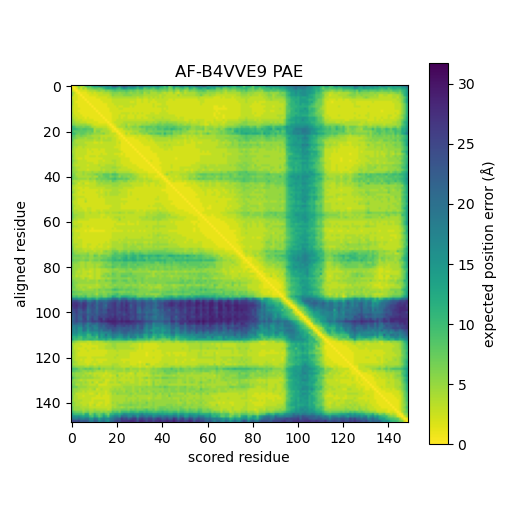4 ? 8.194 10.378 2.203 1.00 72.88 94 PHE A N 1
ATOM 732 C CA . PHE A 1 94 ? 9.097 10.832 1.134 1.00 72.88 94 PHE A CA 1
ATOM 733 C C . PHE A 1 94 ? 10.549 11.134 1.569 1.00 72.88 94 PHE A C 1
ATOM 735 O O . PHE A 1 94 ? 11.444 11.060 0.726 1.00 72.88 94 PHE A O 1
ATOM 742 N N . ASP A 1 95 ? 10.825 11.332 2.864 1.00 60.88 95 ASP A N 1
ATOM 743 C CA . ASP A 1 95 ? 12.136 11.738 3.421 1.00 60.88 95 ASP A CA 1
ATOM 744 C C . ASP A 1 95 ? 13.275 10.722 3.213 1.00 60.88 95 ASP A C 1
ATOM 746 O O . ASP A 1 95 ? 14.436 11.002 3.500 1.00 60.88 95 ASP A O 1
ATOM 750 N N . ARG A 1 96 ? 12.986 9.521 2.697 1.00 51.81 96 ARG A N 1
ATOM 751 C CA . ARG A 1 96 ? 14.034 8.548 2.353 1.00 51.81 96 ARG A CA 1
ATOM 752 C C . ARG A 1 96 ? 14.734 8.794 1.013 1.00 51.81 96 ARG A C 1
ATOM 754 O O . ARG A 1 96 ? 15.737 8.124 0.788 1.00 51.81 96 ARG A O 1
ATOM 761 N N . SER A 1 97 ? 14.284 9.712 0.147 1.00 44.88 97 SER A N 1
ATOM 762 C CA . SER A 1 97 ? 14.985 9.908 -1.140 1.00 44.88 97 SER A CA 1
ATOM 763 C C . SER A 1 97 ? 14.720 11.179 -1.958 1.00 44.88 97 SER A C 1
ATOM 765 O O . SER A 1 97 ? 15.393 11.329 -2.975 1.00 44.88 97 SER A O 1
ATOM 767 N N . SER A 1 98 ? 13.808 12.095 -1.611 1.00 41.44 98 SER A N 1
ATOM 768 C CA . SER A 1 98 ? 13.522 13.198 -2.551 1.00 41.44 98 SER A CA 1
ATOM 769 C C . SER A 1 98 ? 13.027 14.469 -1.862 1.00 41.44 98 SER A C 1
ATOM 771 O O . SER A 1 98 ? 11.885 14.540 -1.419 1.00 41.44 98 SER A O 1
ATOM 773 N N . SER A 1 99 ? 13.873 15.499 -1.822 1.00 36.16 99 SER A N 1
ATOM 774 C CA . SER A 1 99 ? 13.494 16.861 -1.436 1.00 36.16 99 SER A CA 1
ATOM 775 C C . SER A 1 99 ? 12.594 17.451 -2.523 1.00 36.16 99 SER A C 1
ATOM 777 O O . SER A 1 99 ? 13.064 17.666 -3.637 1.00 36.16 99 SER A O 1
ATOM 779 N N . TRP A 1 100 ? 11.316 17.691 -2.228 1.00 48.72 100 TRP A N 1
ATOM 780 C CA . TRP A 1 100 ? 10.417 18.431 -3.119 1.00 48.72 100 TRP A CA 1
ATOM 781 C C . TRP A 1 100 ? 9.888 19.666 -2.395 1.00 48.72 100 TRP A C 1
ATOM 783 O O . TRP A 1 100 ? 9.370 19.584 -1.281 1.00 48.72 100 TRP A O 1
ATOM 793 N N . GLU A 1 101 ? 10.055 20.820 -3.038 1.00 39.03 101 GLU A N 1
ATOM 794 C CA . GLU A 1 101 ? 9.529 22.104 -2.589 1.00 39.03 101 GLU A CA 1
ATOM 795 C C . GLU A 1 101 ? 8.031 22.166 -2.911 1.00 39.03 101 GLU A C 1
ATOM 797 O O . GLU A 1 101 ? 7.633 22.195 -4.075 1.00 39.03 101 GLU A O 1
ATOM 802 N N . ILE A 1 102 ? 7.186 22.192 -1.881 1.00 44.12 102 ILE A N 1
ATOM 803 C CA . ILE A 1 102 ? 5.756 22.474 -2.039 1.00 44.12 102 ILE A CA 1
ATOM 804 C C . ILE A 1 102 ? 5.626 23.975 -2.329 1.00 44.12 102 ILE A C 1
ATOM 806 O O . ILE A 1 102 ? 5.700 24.802 -1.417 1.00 44.12 102 ILE A O 1
ATOM 810 N N . ARG A 1 103 ? 5.475 24.344 -3.605 1.00 35.66 103 ARG A N 1
ATOM 811 C CA . ARG A 1 103 ? 5.095 25.704 -4.013 1.00 35.66 103 ARG A CA 1
ATOM 812 C C . ARG A 1 103 ? 3.568 25.774 -4.045 1.00 35.66 103 ARG A C 1
ATOM 814 O O . ARG A 1 103 ? 2.937 24.894 -4.608 1.00 35.66 103 ARG A O 1
ATOM 821 N N . GLY A 1 104 ? 3.019 26.751 -3.325 1.00 46.84 104 GLY A N 1
ATOM 822 C CA . GLY A 1 104 ? 1.665 26.694 -2.771 1.00 46.84 104 GLY A CA 1
ATOM 823 C C . GLY A 1 104 ? 0.518 26.555 -3.767 1.00 46.84 104 GLY A C 1
ATOM 824 O O . GLY A 1 104 ? 0.534 27.212 -4.795 1.00 46.84 104 GLY A O 1
ATOM 825 N N . GLU A 1 105 ? -0.493 25.779 -3.369 1.00 41.12 105 GLU A N 1
ATOM 826 C CA . GLU A 1 105 ? -1.861 25.772 -3.905 1.00 41.12 105 GLU A CA 1
ATOM 827 C C . GLU A 1 105 ? -2.808 25.032 -2.929 1.00 41.12 105 GLU A C 1
ATOM 829 O O . GLU A 1 105 ? -2.368 24.492 -1.908 1.00 41.12 105 GLU A O 1
ATOM 834 N N . ASP A 1 106 ? -4.116 25.137 -3.164 1.00 42.41 106 ASP A N 1
ATOM 835 C CA . ASP A 1 106 ? -5.222 24.930 -2.220 1.00 42.41 106 ASP A CA 1
ATOM 836 C C . ASP A 1 106 ? -5.183 23.638 -1.370 1.00 42.41 106 ASP A C 1
ATOM 838 O O . ASP A 1 106 ? -5.045 22.512 -1.847 1.00 42.41 106 ASP A O 1
ATOM 842 N N . LYS A 1 107 ? -5.412 23.781 -0.053 1.00 45.97 107 LYS A N 1
ATOM 843 C CA . LYS A 1 107 ? -5.257 22.711 0.966 1.00 45.97 107 LYS A CA 1
ATOM 844 C C . LYS A 1 107 ? -6.110 21.448 0.748 1.00 45.97 107 LYS A C 1
ATOM 846 O O . LYS A 1 107 ? -5.873 20.448 1.428 1.00 45.97 107 LYS A O 1
ATOM 851 N N . ALA A 1 108 ? -7.133 21.496 -0.104 1.00 41.53 108 ALA A N 1
ATOM 852 C CA . ALA A 1 108 ? -8.002 20.358 -0.413 1.00 41.53 108 ALA A CA 1
ATOM 853 C C . ALA A 1 108 ? -7.490 19.526 -1.606 1.00 41.53 108 ALA A C 1
ATOM 855 O O . ALA A 1 108 ? -7.554 18.295 -1.551 1.00 41.53 108 ALA A O 1
ATOM 856 N N . GLU A 1 109 ? -6.920 20.173 -2.626 1.00 43.66 109 GLU A N 1
ATOM 857 C CA . GLU A 1 109 ? -6.259 19.506 -3.758 1.00 43.66 109 GLU A CA 1
ATOM 858 C C . GLU A 1 109 ? -4.991 18.789 -3.288 1.00 43.66 109 GLU A C 1
ATOM 860 O O . GLU A 1 109 ? -4.836 17.593 -3.530 1.00 43.66 109 GLU A O 1
ATOM 865 N N . VAL A 1 110 ? -4.194 19.443 -2.434 1.00 52.66 110 VAL A N 1
ATOM 866 C CA . VAL A 1 110 ? -2.965 18.875 -1.846 1.00 52.66 110 VAL A CA 1
ATOM 867 C C . VAL A 1 110 ? -3.202 17.536 -1.127 1.00 52.66 110 VAL A C 1
ATOM 869 O O . VAL A 1 110 ? -2.340 16.659 -1.144 1.00 52.66 110 VAL A O 1
ATOM 872 N N . LYS A 1 111 ? -4.367 17.335 -0.493 1.00 52.19 111 LYS A N 1
ATOM 873 C CA . LYS A 1 111 ? -4.676 16.094 0.250 1.00 52.19 111 LYS A CA 1
ATOM 874 C C . LYS A 1 111 ? -5.046 14.926 -0.658 1.00 52.19 111 LYS A C 1
ATOM 876 O O . LYS A 1 111 ? -4.652 13.796 -0.378 1.00 52.19 111 LYS A O 1
ATOM 881 N N . THR A 1 112 ? -5.799 15.203 -1.718 1.00 55.56 112 THR A N 1
ATOM 882 C CA . THR A 1 112 ? -6.173 14.210 -2.737 1.00 55.56 112 THR A CA 1
ATOM 883 C C . THR A 1 112 ? -4.923 13.799 -3.515 1.00 55.56 112 THR A C 1
ATOM 885 O O . THR A 1 112 ? -4.644 12.612 -3.670 1.00 55.56 112 THR A O 1
ATOM 888 N N . GLU A 1 113 ? -4.082 14.774 -3.864 1.00 71.81 113 GLU A N 1
ATOM 889 C CA . GLU A 1 113 ? -2.765 14.524 -4.443 1.00 71.81 113 GLU A CA 1
ATOM 890 C C . GLU A 1 113 ? -1.845 13.727 -3.520 1.00 71.81 113 GLU A C 1
ATOM 892 O O . GLU A 1 113 ? -1.075 12.901 -3.996 1.00 71.81 113 GLU A O 1
ATOM 897 N N . ALA A 1 114 ? -1.894 13.946 -2.203 1.00 80.62 114 ALA A N 1
ATOM 898 C CA . ALA A 1 114 ? -1.017 13.241 -1.273 1.00 80.62 114 ALA A CA 1
ATOM 899 C C . ALA A 1 114 ? -1.282 11.730 -1.248 1.00 80.62 114 ALA A C 1
ATOM 901 O O . ALA A 1 114 ? -0.332 10.950 -1.209 1.00 80.62 114 ALA A O 1
ATOM 902 N N . ILE A 1 115 ? -2.552 11.310 -1.301 1.00 84.62 115 ILE A N 1
ATOM 903 C CA . ILE A 1 115 ? -2.922 9.887 -1.358 1.00 84.62 115 ILE A CA 1
ATOM 904 C C . ILE A 1 115 ? -2.407 9.268 -2.654 1.00 84.62 115 ILE A C 1
ATOM 906 O O . ILE A 1 115 ? -1.741 8.236 -2.610 1.00 84.62 115 ILE A O 1
ATOM 910 N N . VAL A 1 116 ? -2.654 9.933 -3.786 1.00 85.56 116 VAL A N 1
ATOM 911 C CA . VAL A 1 116 ? -2.190 9.490 -5.107 1.00 85.56 116 VAL A CA 1
ATOM 912 C C . VAL A 1 116 ? -0.664 9.398 -5.144 1.00 85.56 116 VAL A C 1
ATOM 914 O O . VAL A 1 116 ? -0.122 8.363 -5.513 1.00 85.56 116 VAL A O 1
ATOM 917 N N . LYS A 1 117 ? 0.051 10.420 -4.664 1.00 85.44 117 LYS A N 1
ATOM 918 C CA . LYS A 1 117 ? 1.522 10.449 -4.613 1.00 85.44 117 LYS A CA 1
ATOM 919 C C . LYS A 1 117 ? 2.096 9.331 -3.742 1.00 85.44 117 LYS A C 1
ATOM 921 O O . LYS A 1 117 ? 3.068 8.685 -4.132 1.00 85.44 117 LYS A O 1
ATOM 926 N N . ILE A 1 118 ? 1.525 9.095 -2.557 1.00 87.12 118 ILE A N 1
ATOM 927 C CA . ILE A 1 118 ? 1.963 7.992 -1.687 1.00 87.12 118 ILE A CA 1
ATOM 928 C C . ILE A 1 118 ? 1.665 6.647 -2.356 1.00 87.12 118 ILE A C 1
ATOM 930 O O . ILE A 1 118 ? 2.517 5.762 -2.316 1.00 87.12 118 ILE A O 1
ATOM 934 N N . ALA A 1 119 ? 0.504 6.503 -3.002 1.00 88.00 119 ALA A N 1
ATOM 935 C CA . ALA A 1 119 ? 0.157 5.301 -3.748 1.00 88.00 119 ALA A CA 1
ATOM 936 C C . ALA A 1 119 ? 1.158 5.039 -4.879 1.00 88.00 119 ALA A C 1
ATOM 938 O O . ALA A 1 119 ? 1.732 3.959 -4.908 1.00 88.00 119 ALA A O 1
ATOM 939 N N . ILE A 1 120 ? 1.471 6.033 -5.718 1.00 87.50 120 ILE A N 1
ATOM 940 C CA . ILE A 1 120 ? 2.506 5.936 -6.764 1.00 87.50 120 ILE A CA 1
ATOM 941 C C . ILE A 1 120 ? 3.823 5.426 -6.170 1.00 87.50 120 ILE A C 1
ATOM 943 O O . ILE A 1 120 ? 4.400 4.465 -6.672 1.00 87.50 120 ILE A O 1
ATOM 9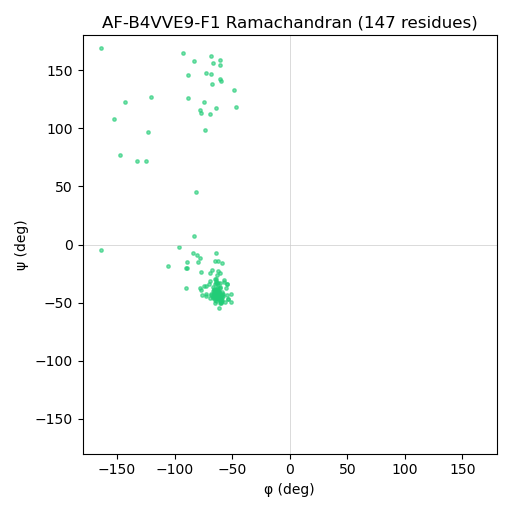47 N N . LYS A 1 121 ? 4.281 6.022 -5.061 1.00 87.88 121 LYS A N 1
ATOM 948 C CA . 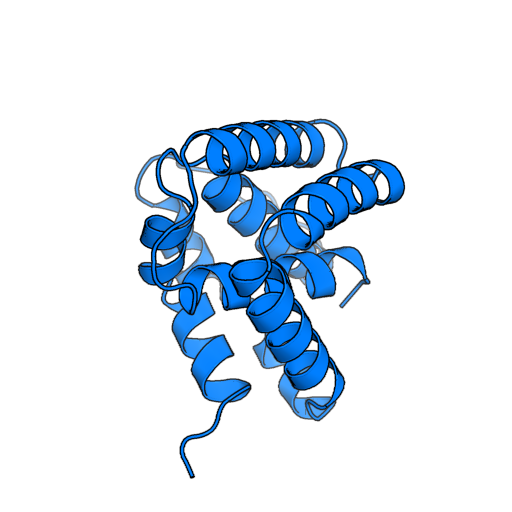LYS A 1 121 ? 5.524 5.604 -4.400 1.00 87.88 121 LYS A CA 1
ATOM 949 C C . LYS A 1 121 ? 5.493 4.143 -3.947 1.00 87.88 121 LYS A C 1
ATOM 951 O O . LYS A 1 121 ? 6.492 3.450 -4.093 1.00 87.88 121 LYS A O 1
ATOM 956 N N . VAL A 1 122 ? 4.388 3.703 -3.352 1.00 89.00 122 VAL A N 1
ATOM 957 C CA . VAL A 1 122 ? 4.228 2.326 -2.865 1.00 89.00 122 VAL A CA 1
ATOM 958 C C . VAL A 1 122 ? 4.152 1.337 -4.022 1.00 89.00 122 VAL A C 1
ATOM 960 O O . VAL A 1 122 ? 4.767 0.279 -3.953 1.00 89.00 122 VAL A O 1
ATOM 963 N N . LEU A 1 123 ? 3.393 1.673 -5.065 1.00 88.94 123 LEU A N 1
ATOM 964 C CA . LEU A 1 123 ? 3.185 0.826 -6.235 1.00 88.94 123 LEU A CA 1
ATOM 965 C C . LEU A 1 123 ? 4.472 0.647 -7.042 1.00 88.94 123 LEU A C 1
ATOM 967 O O . LEU A 1 123 ? 4.739 -0.448 -7.521 1.00 88.94 123 LEU A O 1
ATOM 971 N N . LYS A 1 124 ? 5.293 1.699 -7.129 1.00 88.62 124 LYS A N 1
ATOM 972 C CA . LYS A 1 124 ? 6.595 1.683 -7.808 1.00 88.62 124 LYS A CA 1
ATOM 973 C C . LYS A 1 124 ? 7.745 1.138 -6.943 1.00 88.62 124 LYS A C 1
ATOM 975 O O . LYS A 1 124 ? 8.905 1.255 -7.327 1.00 88.62 124 LYS A O 1
ATOM 980 N N . ASP A 1 125 ? 7.462 0.597 -5.761 1.00 87.88 125 ASP A N 1
ATOM 981 C CA . ASP A 1 125 ? 8.472 -0.034 -4.907 1.00 87.88 125 ASP A CA 1
ATOM 982 C C . ASP A 1 125 ? 8.630 -1.519 -5.265 1.00 87.88 125 ASP A C 1
ATOM 984 O O . ASP A 1 125 ? 7.654 -2.194 -5.583 1.00 87.88 125 ASP A O 1
ATOM 988 N N . ASP A 1 126 ? 9.844 -2.063 -5.151 1.00 81.31 126 ASP A N 1
ATOM 989 C CA . ASP A 1 126 ? 10.109 -3.489 -5.397 1.00 81.31 126 ASP A CA 1
ATOM 990 C C . ASP A 1 126 ? 9.346 -4.413 -4.424 1.00 81.31 126 ASP A C 1
ATOM 992 O O . ASP A 1 126 ? 9.142 -5.600 -4.698 1.00 81.31 126 ASP A O 1
ATOM 996 N N . GLN A 1 127 ? 8.956 -3.901 -3.248 1.00 83.62 127 GLN A N 1
ATOM 997 C CA . GLN A 1 127 ? 8.211 -4.632 -2.223 1.00 83.62 127 GLN A CA 1
ATOM 998 C C . GLN A 1 127 ? 7.016 -3.815 -1.691 1.00 83.62 127 GLN A C 1
ATOM 1000 O O . GLN A 1 127 ? 7.012 -3.438 -0.509 1.00 83.62 127 GLN A O 1
ATOM 1005 N N . PRO A 1 128 ? 5.942 -3.631 -2.489 1.00 84.25 128 PRO A N 1
ATOM 1006 C CA . PRO A 1 128 ? 4.806 -2.765 -2.153 1.00 84.25 128 PRO A CA 1
ATOM 1007 C C . PRO A 1 128 ? 4.170 -3.095 -0.797 1.00 84.25 128 PRO A C 1
ATOM 1009 O O . PRO A 1 128 ? 3.943 -2.211 0.031 1.00 84.25 128 PRO A O 1
ATOM 1012 N N . THR A 1 129 ? 3.971 -4.385 -0.499 1.00 85.62 129 THR A N 1
ATOM 1013 C CA . THR A 1 129 ? 3.445 -4.863 0.794 1.00 85.62 129 THR A CA 1
ATOM 1014 C C . THR A 1 129 ? 4.316 -4.408 1.973 1.00 85.62 129 THR A C 1
ATOM 1016 O O . THR A 1 129 ? 3.807 -3.967 3.003 1.00 85.62 129 THR A O 1
ATOM 1019 N N . LYS A 1 130 ? 5.650 -4.483 1.848 1.00 84.38 130 LYS A N 1
ATOM 1020 C CA . LYS A 1 130 ? 6.556 -4.090 2.938 1.00 84.38 130 LYS A CA 1
ATOM 1021 C C . LYS A 1 130 ? 6.593 -2.582 3.110 1.00 84.38 130 LYS A C 1
ATOM 1023 O O . LYS A 1 130 ? 6.509 -2.112 4.242 1.00 84.38 130 LYS A O 1
ATOM 1028 N N . THR A 1 131 ? 6.690 -1.836 2.014 1.00 85.50 131 THR A N 1
ATOM 1029 C CA . THR A 1 131 ? 6.729 -0.371 2.050 1.00 85.50 131 THR A CA 1
ATOM 1030 C C . THR A 1 131 ? 5.451 0.184 2.659 1.00 85.50 131 THR A C 1
ATOM 1032 O O . THR A 1 131 ? 5.524 1.011 3.571 1.00 85.50 131 THR A O 1
ATOM 1035 N N . THR A 1 132 ? 4.296 -0.377 2.306 1.00 86.81 132 THR A N 1
ATOM 1036 C CA . THR A 1 132 ? 3.014 -0.008 2.916 1.00 86.81 132 THR A CA 1
ATOM 1037 C C . THR A 1 132 ? 2.991 -0.232 4.430 1.00 86.81 132 THR A C 1
ATOM 1039 O O . THR A 1 132 ? 2.646 0.682 5.179 1.00 86.81 132 THR A O 1
ATOM 1042 N N . LYS A 1 133 ? 3.481 -1.385 4.910 1.00 87.25 133 LYS A N 1
ATOM 1043 C CA . LYS A 1 133 ? 3.603 -1.701 6.349 1.00 87.25 133 LYS A CA 1
ATOM 1044 C C . LYS A 1 133 ? 4.542 -0.754 7.115 1.00 87.25 133 LYS A C 1
ATOM 1046 O O . LYS A 1 133 ? 4.542 -0.740 8.350 1.00 87.25 133 LYS A O 1
ATOM 1051 N N . THR A 1 134 ? 5.363 0.051 6.437 1.00 86.69 134 THR A N 1
ATOM 1052 C CA . THR A 1 134 ? 6.202 1.077 7.087 1.00 86.69 134 THR A CA 1
ATOM 1053 C C . THR A 1 134 ? 5.522 2.435 7.237 1.00 86.69 134 THR A C 1
ATOM 1055 O O . THR A 1 134 ? 5.982 3.250 8.040 1.00 86.69 134 THR A O 1
ATOM 1058 N N . LEU A 1 135 ? 4.413 2.675 6.533 1.00 87.44 135 LEU A N 1
ATOM 1059 C CA . LEU A 1 135 ? 3.724 3.960 6.535 1.00 87.44 135 LEU A CA 1
ATOM 1060 C C . LEU A 1 135 ? 2.897 4.131 7.812 1.00 87.44 135 LEU A C 1
ATOM 1062 O O . LEU A 1 135 ? 1.918 3.427 8.052 1.00 87.44 135 LEU A O 1
ATOM 1066 N N . ASN A 1 136 ? 3.265 5.118 8.631 1.00 88.06 136 ASN A N 1
ATOM 1067 C CA . ASN A 1 136 ? 2.530 5.430 9.860 1.00 88.06 136 ASN A CA 1
ATOM 1068 C C . ASN A 1 136 ? 1.098 5.901 9.585 1.00 88.06 136 ASN A C 1
ATOM 1070 O O . ASN A 1 136 ? 0.200 5.585 10.361 1.00 88.06 136 ASN A O 1
ATOM 1074 N N . TRP A 1 137 ? 0.889 6.604 8.470 1.00 90.06 137 TRP A N 1
ATOM 1075 C CA . TRP A 1 137 ? -0.438 7.017 8.029 1.00 90.06 137 TRP A CA 1
ATOM 1076 C C . TRP A 1 137 ? -1.359 5.818 7.802 1.00 90.06 137 TRP A C 1
ATOM 1078 O O . TRP A 1 137 ? -2.450 5.787 8.363 1.00 90.06 137 TRP A O 1
ATOM 1088 N N . ILE A 1 138 ? -0.898 4.801 7.067 1.00 90.38 138 ILE A N 1
ATOM 1089 C CA . ILE A 1 138 ? -1.701 3.603 6.805 1.00 90.38 138 ILE A CA 1
ATOM 1090 C C . ILE A 1 138 ? -2.014 2.867 8.103 1.00 90.38 138 ILE A C 1
ATOM 1092 O O . ILE A 1 138 ? -3.165 2.532 8.327 1.00 90.38 138 ILE A O 1
ATOM 1096 N N . LYS A 1 139 ? -1.056 2.740 9.029 1.00 88.94 139 LYS A N 1
ATOM 1097 C CA . LYS A 1 139 ? -1.321 2.165 10.364 1.00 88.94 139 LYS A CA 1
ATOM 1098 C C . LYS A 1 139 ? -2.361 2.945 11.163 1.00 88.94 139 LYS A C 1
ATOM 1100 O O . LYS A 1 139 ? -3.118 2.361 11.931 1.00 88.94 139 LYS A O 1
ATOM 1105 N N . ARG A 1 140 ? -2.357 4.274 11.052 1.00 90.50 140 ARG A N 1
ATOM 1106 C CA . ARG A 1 140 ? -3.342 5.129 11.718 1.00 90.50 140 ARG A CA 1
ATOM 1107 C C . ARG A 1 140 ? -4.719 4.948 11.092 1.00 90.50 140 ARG A C 1
ATOM 1109 O O . ARG A 1 140 ? -5.681 4.813 11.835 1.00 90.50 140 ARG A O 1
ATOM 1116 N N . VAL A 1 141 ? -4.807 4.944 9.763 1.00 88.38 141 VAL A N 1
ATOM 1117 C CA . VAL A 1 141 ? -6.070 4.723 9.051 1.00 88.38 141 VAL A CA 1
ATOM 1118 C C . VAL A 1 141 ? -6.614 3.332 9.338 1.00 88.38 141 VAL A C 1
ATOM 1120 O O . VAL A 1 141 ? -7.776 3.227 9.694 1.00 88.38 141 VAL A O 1
ATOM 1123 N N . ASP A 1 142 ? -5.776 2.300 9.280 1.00 87.62 142 ASP A N 1
ATOM 1124 C CA . ASP A 1 142 ? -6.134 0.913 9.583 1.00 87.62 142 ASP A CA 1
ATOM 1125 C C . ASP A 1 142 ? -6.784 0.792 10.971 1.00 87.62 142 ASP A C 1
ATOM 1127 O O . ASP A 1 142 ? -7.892 0.287 11.091 1.00 87.62 142 ASP A O 1
ATOM 1131 N N . LYS A 1 143 ? -6.201 1.422 12.001 1.00 86.56 143 LYS A N 1
ATOM 1132 C CA . LYS A 1 143 ? -6.804 1.503 13.347 1.00 86.56 143 LYS A CA 1
ATOM 1133 C C . LYS A 1 143 ? -8.116 2.283 13.417 1.00 86.56 143 LYS A C 1
ATOM 1135 O O . LYS A 1 143 ? -8.931 2.023 14.296 1.00 86.56 143 LYS A O 1
ATOM 1140 N N . LEU A 1 144 ? -8.294 3.290 12.563 1.00 84.69 144 LEU A N 1
ATOM 1141 C CA . LEU A 1 144 ? -9.531 4.074 12.511 1.00 84.69 144 LEU A CA 1
ATOM 1142 C C . LEU A 1 144 ? -10.664 3.281 11.856 1.00 84.69 144 LEU A C 1
ATOM 1144 O O . LEU A 1 144 ? -11.812 3.432 12.262 1.00 84.69 144 LEU A O 1
ATOM 1148 N N . VAL A 1 145 ? -10.345 2.463 10.850 1.00 82.56 145 VAL A N 1
ATOM 1149 C CA . VAL A 1 145 ? -11.325 1.660 10.105 1.00 82.56 145 VAL A CA 1
ATOM 1150 C C . VAL A 1 145 ? -11.563 0.277 10.731 1.00 82.56 145 VAL A C 1
ATOM 1152 O O . VAL A 1 145 ? -12.608 -0.327 10.501 1.00 82.56 145 VAL A O 1
ATOM 1155 N N . GLN A 1 146 ? -10.626 -0.202 11.553 1.00 73.19 146 GLN A N 1
ATOM 1156 C CA . GLN A 1 146 ? -10.703 -1.433 12.344 1.00 73.19 146 GLN A CA 1
ATOM 1157 C C . GLN A 1 146 ? -10.446 -1.125 13.827 1.00 73.19 146 GLN A C 1
ATOM 1159 O O . GLN A 1 146 ? -9.376 -1.448 14.348 1.00 73.19 146 GLN A O 1
ATOM 1164 N N . PRO A 1 147 ? -11.384 -0.469 14.534 1.00 57.88 147 PRO A N 1
ATOM 1165 C CA . PRO A 1 147 ? -11.250 -0.309 15.973 1.00 57.88 147 PRO A CA 1
ATOM 1166 C C . PRO A 1 147 ? -11.298 -1.697 16.632 1.00 57.88 147 PRO A C 1
ATOM 1168 O O . PRO A 1 147 ? -12.297 -2.404 16.501 1.00 57.88 147 PRO A O 1
ATOM 1171 N N . ASP A 1 148 ? -10.208 -2.088 17.305 1.00 47.78 148 ASP A N 1
ATOM 1172 C CA . ASP A 1 148 ? -10.150 -3.277 18.165 1.00 47.78 148 ASP A CA 1
ATOM 1173 C C . ASP A 1 148 ? -11.386 -3.296 19.089 1.00 47.78 148 ASP A C 1
ATOM 1175 O O . ASP A 1 148 ? -11.589 -2.363 19.875 1.00 47.78 148 ASP A O 1
ATOM 1179 N N . TYR A 1 149 ? -12.213 -4.339 18.966 1.00 36.09 149 TYR A N 1
ATOM 1180 C CA . TYR A 1 149 ? -13.316 -4.657 19.883 1.00 36.09 149 TYR A CA 1
ATOM 1181 C C . TYR A 1 149 ? -12.841 -5.599 20.990 1.00 36.09 149 TYR A C 1
ATOM 1183 O O . TYR A 1 149 ? -12.160 -6.598 20.663 1.00 36.09 149 TYR A O 1
#

Mean predicted aligned error: 7.27 Å

Organism: N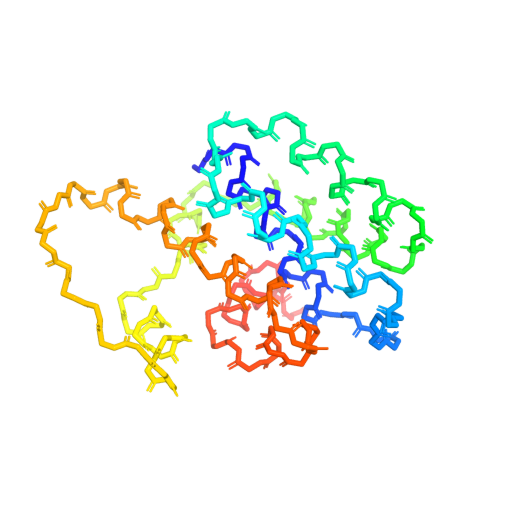CBI:txid118168

Foldseek 3Di:
DDPLLLLLLLLLLLLQPDPPFDDLVLLVLLLVLLVCCVVCVVVVVVSVVSVVVSCVVDVSSVVSSVLSSVLLVPDDPVCVVLLFDDPVLLCVLPVVDDDDDCDDDDPVVVRSVSSSVSSSVLSNDSGSSVSSNPRPSSVSNNCSSDVDD

Secondary structure (DSSP, 8-state):
--HHHHHHHHHHHHHHH-SSPPPHHHHHHHHHHHHHHHH-TT-HHHHHHHHHHHHHH-HHHHHHHHHHHHHHHHS-TTTGGGGSPPHHHHHHHHTTT---------TTHHHHHHHHHHHHHHHTSS-HHHHHHH-HHHHHHHHHHS---

Solvent-accessible surface are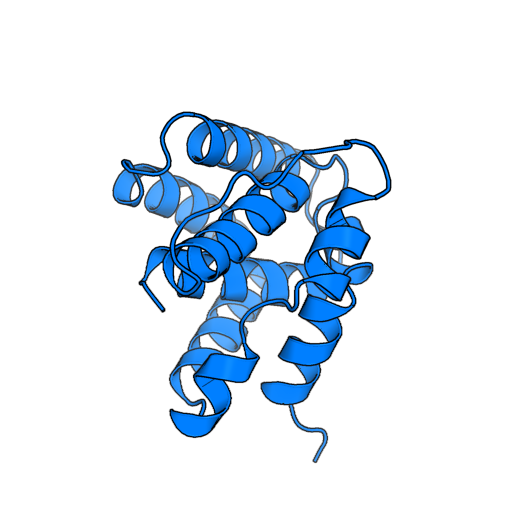a (backbone atoms only — not comparable to full-atom values): 8466 Å² total; per-residue (Å²): 134,54,74,65,46,53,52,52,50,13,45,48,50,14,34,47,71,49,79,77,68,78,52,73,67,58,43,53,53,38,24,54,48,18,50,46,51,70,75,44,61,86,53,46,67,63,51,47,53,55,53,48,52,56,31,69,73,33,69,68,50,33,51,36,25,53,52,36,42,51,38,61,70,69,50,56,77,88,53,53,76,65,67,48,70,50,71,70,47,49,48,63,74,41,71,85,79,59,94,74,86,86,74,88,74,61,81,67,60,55,41,54,48,46,51,50,52,52,43,30,56,30,28,59,34,99,48,36,38,60,54,36,64,67,36,64,51,53,58,51,40,50,47,69,62,51,64,88,127

Nearest PDB structures (foldseek):
  8rjd-assembly1_7  TM=1.982E-01  e=8.756E+00  Canis lupus familiaris